Protein AF-A0A346N244-F1 (afdb_monomer_lite)

Structure (mmCIF, N/CA/C/O backbone):
data_AF-A0A346N244-F1
#
_entry.id   AF-A0A346N244-F1
#
loop_
_atom_site.group_PDB
_atom_site.id
_atom_site.type_symbol
_atom_site.label_atom_id
_atom_site.label_alt_id
_atom_site.label_comp_id
_atom_site.label_asym_id
_atom_site.label_entity_id
_atom_site.label_seq_id
_atom_site.pdbx_PDB_ins_code
_atom_site.Cartn_x
_atom_site.Cartn_y
_atom_site.Cartn_z
_atom_site.occupancy
_atom_site.B_iso_or_equiv
_atom_site.auth_seq_id
_atom_site.auth_comp_id
_atom_site.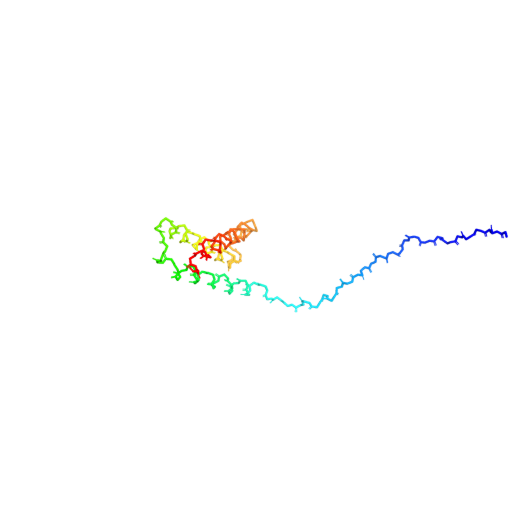auth_asym_id
_atom_site.auth_atom_id
_atom_site.pdbx_PDB_model_num
ATOM 1 N N . MET A 1 1 ? -14.982 -63.794 -37.076 1.00 40.94 1 MET A N 1
ATOM 2 C CA . MET A 1 1 ? -13.530 -63.938 -36.831 1.00 40.94 1 MET A CA 1
ATOM 3 C C . MET A 1 1 ? -12.862 -62.628 -37.201 1.00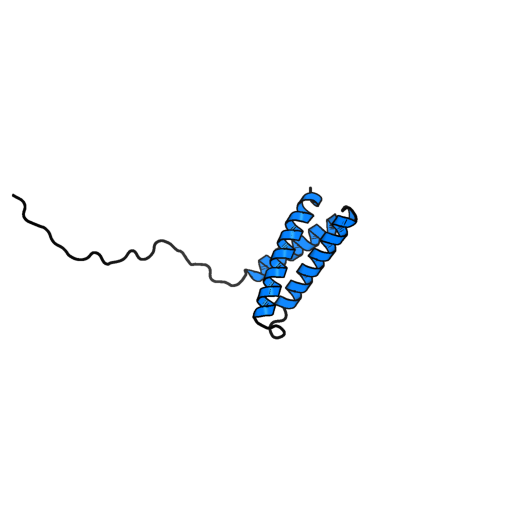 40.94 1 MET A C 1
ATOM 5 O O . MET A 1 1 ? -13.044 -62.150 -38.310 1.00 40.94 1 MET A O 1
ATOM 9 N N . ILE A 1 2 ? -12.233 -62.000 -36.211 1.00 44.34 2 ILE A N 1
ATOM 10 C CA . ILE A 1 2 ? -11.812 -60.595 -36.178 1.00 44.34 2 ILE A CA 1
ATOM 11 C C . ILE A 1 2 ? -10.294 -60.561 -36.370 1.00 44.34 2 ILE A C 1
ATOM 13 O O . ILE A 1 2 ? -9.584 -61.162 -35.568 1.00 44.34 2 ILE A O 1
ATOM 17 N N . HIS A 1 3 ? -9.788 -59.845 -37.378 1.00 39.44 3 HIS A N 1
ATOM 18 C CA . HIS A 1 3 ? -8.359 -59.543 -37.492 1.00 39.44 3 HIS A CA 1
ATOM 19 C C . HIS A 1 3 ? -8.102 -58.048 -37.734 1.00 39.44 3 HIS A C 1
ATOM 21 O O . HIS A 1 3 ? -8.185 -57.540 -38.843 1.00 39.44 3 HIS A O 1
ATOM 27 N N . ARG A 1 4 ? -7.755 -57.401 -36.614 1.00 47.25 4 ARG A N 1
ATOM 28 C CA . ARG A 1 4 ? -6.714 -56.380 -36.396 1.00 47.25 4 ARG A CA 1
ATOM 29 C C . ARG A 1 4 ? -6.719 -55.115 -37.260 1.00 47.25 4 ARG A C 1
ATOM 31 O O . ARG A 1 4 ? -5.980 -54.973 -38.227 1.00 47.25 4 ARG A O 1
ATOM 38 N N . SER A 1 5 ? -7.409 -54.126 -36.709 1.00 46.00 5 SER A N 1
ATOM 39 C CA . SER A 1 5 ? -7.180 -52.696 -36.874 1.00 46.00 5 SER A CA 1
ATOM 40 C C . SER A 1 5 ? -5.767 -52.279 -36.432 1.00 46.00 5 SER A C 1
ATOM 42 O O . SER A 1 5 ? -5.333 -52.578 -35.318 1.00 46.00 5 SER A O 1
ATOM 44 N N . ARG A 1 6 ? -5.086 -51.500 -37.273 1.00 53.16 6 ARG A N 1
ATOM 45 C CA . ARG A 1 6 ? -4.136 -50.454 -36.866 1.00 53.16 6 ARG A CA 1
ATOM 46 C C . ARG A 1 6 ? -4.575 -49.171 -37.565 1.00 53.16 6 ARG A C 1
ATOM 48 O O . ARG A 1 6 ? -4.777 -49.193 -38.775 1.00 53.16 6 ARG A O 1
ATOM 55 N N . PRO A 1 7 ? -4.674 -48.066 -36.824 1.00 53.16 7 PRO A N 1
ATOM 56 C CA . PRO A 1 7 ? -3.888 -46.924 -37.263 1.00 53.16 7 PRO A CA 1
ATOM 57 C C . PRO A 1 7 ? -3.028 -46.353 -36.135 1.00 53.16 7 PRO A C 1
ATOM 59 O O . PRO A 1 7 ? -3.482 -46.087 -35.024 1.00 53.16 7 PRO A O 1
ATOM 62 N N . LEU A 1 8 ? -1.754 -46.164 -36.482 1.00 55.91 8 LEU A N 1
ATOM 63 C CA . LEU A 1 8 ? -0.890 -45.151 -35.899 1.00 55.91 8 LEU A CA 1
ATOM 64 C C . LEU A 1 8 ? -1.573 -43.787 -36.024 1.00 55.91 8 LEU A C 1
ATOM 66 O O . LEU A 1 8 ? -1.976 -43.427 -37.124 1.00 55.91 8 LEU A O 1
ATOM 70 N N . SER A 1 9 ? -1.643 -43.035 -34.929 1.00 48.31 9 SER A N 1
ATOM 71 C CA . SER A 1 9 ? -1.319 -41.600 -34.861 1.00 48.31 9 SER A CA 1
ATOM 72 C C . SER A 1 9 ? -1.859 -41.062 -33.534 1.00 48.31 9 SER A C 1
ATOM 74 O O . SER A 1 9 ? -2.992 -40.607 -33.435 1.00 48.31 9 SER A O 1
ATOM 76 N N . CYS A 1 10 ? -1.058 -41.185 -32.475 1.00 48.69 10 CYS A N 1
ATOM 77 C CA . CYS A 1 10 ? -1.419 -40.770 -31.118 1.00 48.69 10 CYS A CA 1
ATOM 78 C C . CYS A 1 10 ? -0.889 -39.360 -30.771 1.00 48.69 10 CYS A C 1
ATOM 80 O O . CYS A 1 10 ? -0.747 -39.041 -29.596 1.00 48.69 10 CYS A O 1
ATOM 82 N N . CYS A 1 11 ? -0.559 -38.523 -31.767 1.00 51.06 11 CYS A N 1
ATOM 83 C CA . CYS A 1 11 ? 0.251 -37.310 -31.549 1.00 51.06 11 CYS A CA 1
ATOM 84 C C . CYS A 1 11 ? -0.269 -36.005 -32.196 1.00 51.06 11 CYS A C 1
ATOM 86 O O . CYS A 1 11 ? 0.525 -35.107 -32.451 1.00 51.06 11 CYS A O 1
ATOM 88 N N . LEU A 1 12 ? -1.573 -35.837 -32.421 1.00 56.56 12 LEU A N 1
ATOM 89 C CA . LEU A 1 12 ? -2.169 -34.499 -32.600 1.00 56.56 12 LEU A CA 1
ATOM 90 C C . LEU A 1 12 ? -3.269 -34.349 -31.540 1.00 56.56 12 LEU A C 1
ATOM 92 O O . LEU A 1 12 ? -4.365 -34.864 -31.707 1.00 56.56 12 LEU A O 1
ATOM 96 N N . GLY A 1 13 ? -2.968 -33.851 -30.338 1.00 50.56 13 GLY A N 1
ATOM 97 C CA . GLY A 1 13 ? -2.731 -32.424 -30.098 1.00 50.56 13 GLY A CA 1
ATOM 98 C C . GLY A 1 13 ? -4.097 -31.734 -30.060 1.00 50.56 13 GLY A C 1
ATOM 99 O O . GLY A 1 13 ? -4.540 -31.188 -31.056 1.00 50.56 13 GLY A O 1
ATOM 100 N N . LEU A 1 14 ? -4.913 -31.876 -29.013 1.00 55.44 14 LEU A N 1
ATOM 101 C CA . LEU A 1 14 ? -4.729 -31.259 -27.693 1.00 55.44 14 LEU A CA 1
ATOM 102 C C . LEU A 1 14 ? -4.059 -29.874 -27.753 1.00 55.44 14 LEU A C 1
ATOM 104 O O . LEU A 1 14 ? -3.091 -29.607 -27.051 1.00 55.44 14 LEU A O 1
ATOM 108 N N . LEU A 1 15 ? -4.566 -28.991 -28.615 1.00 54.19 15 LEU A N 1
ATOM 109 C CA . LEU A 1 15 ? -4.228 -27.571 -28.599 1.00 54.19 15 LEU A CA 1
ATOM 110 C C . LEU A 1 15 ? -5.514 -26.736 -28.508 1.00 54.19 15 LEU A C 1
ATOM 112 O O . LEU A 1 15 ? -6.242 -26.592 -29.482 1.00 54.19 15 LEU A O 1
ATOM 116 N N . LEU A 1 16 ? -5.732 -26.204 -27.298 1.00 53.78 16 LEU A N 1
ATOM 117 C CA . LEU A 1 16 ? -6.476 -24.980 -26.966 1.00 53.78 16 LEU A CA 1
ATOM 118 C C . LEU A 1 16 ? -7.949 -24.949 -27.418 1.00 53.78 16 LEU A C 1
ATOM 120 O O . LEU A 1 16 ? -8.277 -24.500 -28.506 1.00 53.78 16 LEU A O 1
ATOM 124 N N . ALA A 1 17 ? -8.927 -25.410 -26.639 1.00 47.28 17 ALA A N 1
ATOM 125 C CA . ALA A 1 17 ? -9.327 -24.859 -25.340 1.00 47.28 17 ALA A CA 1
ATOM 126 C C . ALA A 1 17 ? -9.209 -23.321 -25.258 1.00 47.28 17 ALA A C 1
ATOM 128 O O . ALA A 1 17 ? -8.153 -22.782 -24.953 1.00 47.28 17 ALA A O 1
ATOM 129 N N . LEU A 1 18 ? -10.348 -22.662 -25.498 1.00 50.91 18 LEU A N 1
ATOM 130 C CA . LEU A 1 18 ? -10.850 -21.507 -24.745 1.00 50.91 18 LEU A CA 1
ATOM 131 C C . LEU A 1 18 ? -9.862 -20.364 -24.475 1.00 50.91 18 LEU A C 1
ATOM 133 O O . LEU A 1 18 ? -9.230 -20.326 -23.425 1.00 50.91 18 LEU A O 1
ATOM 137 N N . ALA A 1 19 ? -9.895 -19.335 -25.319 1.00 45.16 19 ALA A N 1
ATOM 138 C CA . ALA A 1 19 ? -9.845 -17.967 -24.813 1.00 45.16 19 ALA A CA 1
ATOM 139 C C . ALA A 1 19 ? -10.340 -16.971 -25.872 1.00 45.16 19 ALA A C 1
ATOM 141 O O . ALA A 1 19 ? -9.679 -16.802 -26.898 1.00 45.16 19 ALA A O 1
ATOM 142 N N . PRO A 1 20 ? -11.424 -16.216 -25.626 1.00 45.41 20 PRO A N 1
ATOM 143 C CA . PRO A 1 20 ? -11.522 -14.893 -26.208 1.00 45.41 20 PRO A CA 1
ATOM 144 C C . PRO A 1 20 ? -10.501 -14.011 -25.471 1.00 45.41 20 PRO A C 1
ATOM 146 O O . PRO A 1 20 ? -10.829 -13.319 -24.511 1.00 45.41 20 PRO A O 1
ATOM 149 N N . TYR A 1 21 ? -9.234 -14.050 -25.896 1.00 47.19 21 TYR A N 1
ATOM 150 C CA . TYR A 1 21 ? -8.251 -13.016 -25.552 1.00 47.19 21 TYR A CA 1
ATOM 151 C C . TYR A 1 21 ? -8.582 -11.755 -26.365 1.00 47.19 21 TYR A C 1
ATOM 153 O O . TYR A 1 21 ? -7.903 -11.386 -27.316 1.00 47.19 21 TYR A O 1
ATOM 161 N N . GLY A 1 22 ? -9.686 -11.110 -25.994 1.00 42.69 22 GLY A N 1
ATOM 162 C CA . GLY A 1 22 ? -10.090 -9.782 -26.444 1.00 42.69 22 GLY A CA 1
ATOM 163 C C . GLY A 1 22 ? -9.938 -8.795 -25.293 1.00 42.69 22 GLY A C 1
ATOM 164 O O . GLY A 1 22 ? -10.923 -8.297 -24.768 1.00 42.69 22 GLY A O 1
ATOM 165 N N . GLY A 1 23 ? -8.700 -8.576 -24.853 1.00 40.69 23 GLY A N 1
ATOM 166 C CA . GLY A 1 23 ? -8.352 -7.685 -23.743 1.00 40.69 23 GLY A CA 1
ATOM 167 C C . GLY A 1 23 ? -7.189 -6.768 -24.103 1.00 40.69 23 GLY A C 1
ATOM 168 O O . GLY A 1 23 ? -6.253 -6.607 -23.327 1.00 40.69 23 GLY A O 1
ATOM 169 N N . GLY A 1 24 ? -7.206 -6.216 -25.315 1.00 40.81 24 GLY A N 1
ATOM 170 C CA . GLY A 1 24 ? -6.325 -5.115 -25.671 1.00 40.81 24 GLY A CA 1
ATOM 171 C C . GLY A 1 24 ? -6.846 -3.820 -25.058 1.00 40.81 24 GLY A C 1
ATOM 172 O O . GLY A 1 24 ? -7.830 -3.283 -25.556 1.00 40.81 24 GLY A O 1
ATOM 173 N N . GLN A 1 25 ? -6.193 -3.333 -24.000 1.00 42.69 25 GLN A N 1
ATOM 174 C CA . GLN A 1 25 ? -5.780 -1.930 -23.826 1.00 42.69 25 GLN A CA 1
ATOM 175 C C . GLN A 1 25 ? -5.215 -1.710 -22.418 1.00 42.69 25 GLN A C 1
ATOM 177 O O . GLN A 1 25 ? -5.784 -2.122 -21.410 1.00 42.69 25 GLN A O 1
ATOM 182 N N . ALA A 1 26 ? -4.062 -1.056 -22.348 1.00 49.53 26 ALA A N 1
ATOM 183 C CA . ALA A 1 26 ? -3.446 -0.634 -21.106 1.00 49.53 26 ALA A CA 1
ATOM 184 C C . ALA A 1 26 ? -4.363 0.348 -20.347 1.00 49.53 26 ALA A C 1
ATOM 186 O O . ALA A 1 26 ? -4.405 1.525 -20.674 1.00 49.53 26 ALA A O 1
ATOM 187 N N . ALA A 1 27 ? -5.057 -0.129 -19.311 1.00 47.62 27 ALA A N 1
ATOM 188 C CA . ALA A 1 27 ? -5.535 0.696 -18.194 1.00 47.62 27 ALA A CA 1
ATOM 189 C C . ALA A 1 27 ? -5.508 0.011 -16.792 1.00 47.62 27 ALA A C 1
ATOM 191 O O . ALA A 1 27 ? -6.353 0.329 -15.956 1.00 47.62 27 ALA A O 1
ATOM 192 N N . PRO A 1 28 ? -4.567 -0.902 -16.444 1.00 59.62 28 PRO A N 1
ATOM 193 C CA . PRO A 1 28 ? -4.523 -1.492 -15.097 1.00 59.62 28 PRO A CA 1
ATOM 194 C C . PRO A 1 28 ? -3.919 -0.555 -14.032 1.00 59.62 28 PRO A C 1
ATOM 196 O O . PRO A 1 28 ? -4.307 -0.606 -12.867 1.00 59.62 28 PRO A O 1
ATOM 199 N N . ALA A 1 29 ? -2.979 0.321 -14.407 1.00 62.06 29 ALA A N 1
ATOM 200 C CA . ALA A 1 29 ? -2.247 1.158 -13.450 1.00 62.06 29 ALA A CA 1
ATOM 201 C C . ALA A 1 29 ? -3.055 2.369 -12.953 1.00 62.06 29 ALA A C 1
ATOM 203 O O . ALA A 1 29 ? -2.906 2.783 -11.803 1.00 62.06 29 ALA A O 1
ATOM 204 N N . GLU A 1 30 ? -3.908 2.933 -13.807 1.00 63.06 30 GLU A N 1
ATOM 205 C CA . GLU A 1 30 ? -4.707 4.119 -13.487 1.00 63.06 30 GLU A CA 1
ATOM 206 C C . GLU A 1 30 ? -5.883 3.776 -12.565 1.00 63.06 30 GLU A C 1
ATOM 208 O O . GLU A 1 30 ? -6.101 4.449 -11.557 1.00 63.06 30 GLU A O 1
ATOM 213 N N . VAL A 1 31 ? -6.562 2.654 -12.828 1.00 64.94 31 VAL A N 1
ATOM 214 C CA . VAL A 1 31 ? -7.606 2.115 -11.943 1.00 64.94 31 VAL A CA 1
ATOM 215 C C . VAL A 1 31 ? -7.024 1.755 -10.573 1.00 64.94 31 VAL A C 1
ATOM 217 O O . VAL A 1 31 ? -7.589 2.133 -9.545 1.00 64.94 31 VAL A O 1
ATOM 220 N N . ALA A 1 32 ? -5.863 1.092 -10.541 1.00 77.00 32 ALA A N 1
ATOM 221 C CA . ALA A 1 32 ? -5.169 0.788 -9.290 1.00 77.00 32 ALA A CA 1
ATOM 222 C C . ALA A 1 32 ? -4.792 2.067 -8.522 1.00 77.00 32 ALA A C 1
ATOM 224 O O . ALA A 1 32 ? -4.960 2.138 -7.307 1.00 77.00 32 ALA A O 1
ATOM 225 N N . LEU A 1 33 ? -4.345 3.113 -9.222 1.00 81.31 33 LEU A N 1
ATOM 226 C CA . LEU A 1 33 ? -4.026 4.395 -8.602 1.00 81.31 33 LEU A CA 1
ATOM 227 C C . LEU A 1 33 ? -5.257 5.069 -7.974 1.00 81.31 33 LEU A C 1
ATOM 229 O O . LEU A 1 33 ? -5.180 5.554 -6.842 1.00 81.31 33 LEU A O 1
ATOM 233 N N . ALA A 1 34 ? -6.383 5.098 -8.686 1.00 82.94 34 ALA A N 1
ATOM 234 C CA . ALA A 1 34 ? -7.622 5.673 -8.172 1.00 82.94 34 ALA A CA 1
ATOM 235 C C . ALA A 1 34 ? -8.086 4.958 -6.889 1.00 82.94 34 ALA A C 1
ATOM 237 O O . ALA A 1 34 ? -8.419 5.616 -5.901 1.00 82.94 34 ALA A O 1
ATOM 238 N N . GLN A 1 35 ? -8.019 3.623 -6.864 1.00 85.38 35 GLN A N 1
ATOM 239 C CA . GLN A 1 35 ? -8.352 2.817 -5.683 1.00 85.38 35 GLN A CA 1
ATOM 240 C C . GLN A 1 35 ? -7.415 3.098 -4.501 1.00 85.38 35 GLN A C 1
ATOM 242 O O . GLN A 1 35 ? -7.874 3.262 -3.369 1.00 85.38 35 GLN A O 1
ATOM 247 N N . THR A 1 36 ? -6.109 3.202 -4.752 1.00 87.94 36 THR A N 1
ATOM 248 C CA . THR A 1 36 ? -5.113 3.529 -3.722 1.00 87.94 36 THR A CA 1
ATOM 249 C C . THR A 1 36 ? -5.347 4.915 -3.120 1.00 87.94 36 THR A C 1
ATOM 251 O O . THR A 1 36 ? -5.311 5.075 -1.898 1.00 87.94 36 THR A O 1
ATOM 254 N N . ASN A 1 37 ? -5.662 5.913 -3.949 1.00 90.19 37 ASN A N 1
ATOM 255 C CA . ASN A 1 37 ? -5.995 7.258 -3.475 1.00 90.19 37 ASN A CA 1
ATOM 256 C C . ASN A 1 37 ? -7.298 7.279 -2.660 1.00 90.19 37 ASN A C 1
ATOM 258 O O . ASN A 1 37 ? -7.361 7.954 -1.631 1.00 90.19 37 ASN A O 1
ATOM 262 N N . ALA A 1 38 ? -8.317 6.523 -3.081 1.00 91.00 38 ALA A N 1
ATOM 263 C CA . ALA A 1 38 ? -9.569 6.397 -2.339 1.00 91.00 38 ALA A CA 1
ATOM 264 C C . ALA A 1 38 ? -9.348 5.767 -0.953 1.00 91.00 38 ALA A C 1
ATOM 266 O O . ALA A 1 38 ? -9.845 6.294 0.044 1.00 91.00 38 ALA A O 1
ATOM 267 N N . LEU A 1 39 ? -8.540 4.704 -0.867 1.00 89.81 39 LEU A N 1
ATOM 268 C CA . LEU A 1 39 ? -8.169 4.084 0.408 1.00 89.81 39 LEU A CA 1
ATOM 269 C C . LEU A 1 39 ? -7.428 5.071 1.323 1.00 89.81 39 LEU A C 1
ATOM 271 O O . LEU A 1 39 ? -7.768 5.192 2.499 1.00 89.81 39 LEU A O 1
ATOM 275 N N . LEU A 1 40 ? -6.454 5.820 0.792 1.00 92.19 40 LEU A N 1
ATOM 276 C CA . LEU A 1 40 ? -5.740 6.854 1.550 1.00 92.19 40 LEU A CA 1
ATOM 277 C C . LEU A 1 40 ? -6.694 7.921 2.106 1.00 92.19 40 LEU A C 1
ATOM 279 O O . LEU A 1 40 ? -6.548 8.324 3.261 1.00 92.19 40 LEU A O 1
ATOM 283 N N . ALA A 1 41 ? -7.668 8.367 1.309 1.00 91.81 41 ALA A N 1
ATOM 284 C CA . ALA A 1 41 ? -8.661 9.347 1.740 1.00 91.81 41 ALA A CA 1
ATOM 285 C C . ALA A 1 41 ? -9.556 8.802 2.865 1.00 91.81 41 ALA A C 1
ATOM 287 O O . ALA A 1 41 ? -9.737 9.477 3.878 1.00 91.81 41 ALA A O 1
ATOM 288 N N . GLN A 1 42 ? -10.043 7.565 2.729 1.00 90.12 42 GLN A N 1
ATOM 289 C CA . GLN A 1 42 ? -10.843 6.887 3.756 1.00 90.12 42 GLN A CA 1
ATOM 290 C C . GLN A 1 42 ? -10.058 6.725 5.064 1.00 90.12 42 GLN A C 1
ATOM 292 O O . GLN A 1 42 ? -10.522 7.142 6.123 1.00 90.12 42 GLN A O 1
ATOM 297 N N . CYS A 1 43 ? -8.827 6.211 4.987 1.00 90.44 43 CYS A N 1
ATOM 298 C CA . CYS A 1 43 ? -7.931 6.079 6.135 1.00 90.44 43 CYS A CA 1
ATOM 299 C C . CYS A 1 43 ? -7.642 7.424 6.818 1.00 90.44 43 CYS A C 1
ATOM 301 O O . CYS A 1 43 ? -7.582 7.498 8.045 1.00 90.44 43 CYS A O 1
ATOM 303 N N . LYS A 1 44 ? -7.480 8.501 6.039 1.00 92.81 44 LYS A N 1
ATOM 304 C CA . LYS A 1 44 ? -7.259 9.851 6.570 1.00 92.81 44 LYS A CA 1
ATOM 305 C C . LYS A 1 44 ? -8.492 10.392 7.297 1.00 92.81 44 LYS A C 1
ATOM 307 O O . LYS A 1 44 ? -8.330 11.046 8.323 1.00 92.81 44 LYS A O 1
ATOM 312 N N . ALA A 1 45 ? -9.690 10.126 6.778 1.00 91.75 45 ALA A N 1
ATOM 313 C CA . ALA A 1 45 ? -10.947 10.608 7.350 1.00 91.75 45 ALA A CA 1
ATOM 314 C C . ALA A 1 45 ? -11.232 10.009 8.737 1.00 91.75 45 ALA A C 1
ATOM 316 O O . ALA A 1 45 ? -11.720 10.709 9.620 1.00 91.75 45 ALA A O 1
ATOM 317 N N . VAL A 1 46 ? -10.873 8.741 8.946 1.00 89.12 46 VAL A N 1
ATOM 318 C CA . VAL A 1 46 ? -11.089 8.032 10.221 1.00 89.12 46 VAL A CA 1
ATOM 319 C C . VAL A 1 46 ? -9.934 8.188 11.212 1.00 89.12 46 VAL A C 1
ATOM 321 O O . VAL A 1 46 ? -10.076 7.887 12.394 1.00 89.12 46 VAL A O 1
ATOM 324 N N . LEU A 1 47 ? -8.785 8.692 10.756 1.00 89.94 47 LEU A N 1
ATOM 325 C CA . LEU A 1 47 ? -7.584 8.872 11.569 1.00 89.94 47 LEU A CA 1
ATOM 326 C C . LEU A 1 47 ? -7.805 9.661 12.879 1.00 89.94 47 LEU A C 1
ATOM 328 O O . LEU A 1 47 ? -7.205 9.274 13.881 1.00 89.94 47 LEU A O 1
ATOM 332 N N . PRO A 1 48 ? -8.626 10.736 12.924 1.00 90.00 48 PRO A N 1
ATOM 333 C CA . PRO A 1 48 ? -8.881 11.481 14.161 1.00 90.00 48 PRO A CA 1
ATOM 334 C C . PRO A 1 48 ? -9.626 10.674 15.231 1.00 90.00 48 PRO A C 1
ATOM 336 O O . PRO A 1 48 ? -9.555 11.022 16.403 1.00 90.00 48 PRO A O 1
ATOM 339 N N . GLN A 1 49 ? -10.332 9.615 14.828 1.00 88.62 49 GLN A N 1
ATOM 340 C CA . GLN A 1 49 ? -11.119 8.747 15.708 1.00 88.62 49 GLN A CA 1
ATOM 341 C C . GLN A 1 49 ? -10.304 7.538 16.200 1.00 88.62 49 GLN A C 1
ATOM 343 O O . GLN A 1 49 ? -10.778 6.752 17.014 1.00 88.62 49 GLN A O 1
ATOM 348 N N . ALA A 1 50 ? -9.081 7.354 15.690 1.00 88.00 50 ALA A N 1
ATOM 349 C CA . ALA A 1 50 ? -8.231 6.228 16.041 1.00 88.00 50 ALA A CA 1
ATOM 350 C C . ALA A 1 50 ? -7.431 6.494 17.325 1.00 88.00 50 ALA A C 1
ATOM 352 O O . ALA A 1 50 ? -6.845 7.562 17.499 1.00 88.00 50 ALA A O 1
ATOM 353 N N . GLU A 1 51 ? -7.299 5.461 18.159 1.00 91.19 51 GLU A N 1
ATOM 354 C CA . GLU A 1 51 ? -6.387 5.450 19.308 1.00 91.19 51 GLU A CA 1
ATOM 355 C C . GLU A 1 51 ? -4.966 5.917 18.923 1.00 91.19 51 GLU A C 1
ATOM 357 O O . GLU A 1 51 ? -4.471 5.530 17.854 1.00 91.19 51 GLU A O 1
ATOM 362 N N . PRO A 1 52 ? -4.244 6.673 19.778 1.00 91.62 52 PRO A N 1
ATOM 363 C CA . PRO A 1 52 ? -2.977 7.321 19.413 1.00 91.62 52 PRO A CA 1
ATOM 364 C C . PRO A 1 52 ? -1.929 6.384 18.798 1.00 91.62 52 PRO A C 1
ATOM 366 O O . PRO A 1 52 ? -1.270 6.730 17.810 1.00 91.62 52 PRO A O 1
ATOM 369 N N . ARG A 1 53 ? -1.799 5.166 19.341 1.00 90.25 53 ARG A N 1
ATOM 370 C CA . ARG A 1 53 ? -0.892 4.138 18.807 1.00 90.25 53 ARG A CA 1
ATOM 371 C C . ARG A 1 53 ? -1.283 3.728 17.385 1.00 90.25 53 ARG A C 1
ATOM 373 O O . ARG A 1 53 ? -0.430 3.683 16.501 1.00 90.25 53 ARG A O 1
ATOM 380 N N . ARG A 1 54 ? -2.572 3.486 17.152 1.00 88.50 54 ARG A N 1
ATOM 381 C CA . ARG A 1 54 ? -3.106 3.060 15.855 1.00 88.50 54 ARG A CA 1
ATOM 382 C C . ARG A 1 54 ? -3.048 4.188 14.827 1.00 88.50 54 ARG A C 1
ATOM 384 O O . ARG A 1 54 ? -2.687 3.947 13.679 1.00 88.50 54 ARG A O 1
ATOM 391 N N . ALA A 1 55 ? -3.296 5.428 15.245 1.00 91.19 55 ALA A N 1
ATOM 392 C CA . ALA A 1 55 ? -3.118 6.606 14.401 1.00 91.19 55 ALA A CA 1
ATOM 393 C C . ALA A 1 55 ? -1.659 6.759 13.932 1.00 91.19 55 ALA A C 1
ATOM 395 O O . ALA A 1 55 ? -1.415 7.101 12.774 1.00 91.19 55 ALA A O 1
ATOM 396 N N . ARG A 1 56 ? -0.671 6.478 14.797 1.00 92.31 56 ARG A N 1
ATOM 397 C CA . ARG A 1 56 ? 0.752 6.476 14.412 1.00 92.31 56 ARG A CA 1
ATOM 398 C C . ARG A 1 56 ? 1.062 5.394 13.377 1.00 92.31 56 ARG A C 1
ATOM 400 O O . ARG A 1 56 ? 1.714 5.696 12.380 1.00 92.31 56 ARG A O 1
ATOM 407 N N . GLU A 1 57 ? 0.590 4.169 13.597 1.00 90.19 57 GLU A N 1
ATOM 408 C CA . GLU A 1 57 ? 0.775 3.048 12.662 1.00 90.19 57 GLU A CA 1
ATOM 409 C C . GLU A 1 57 ?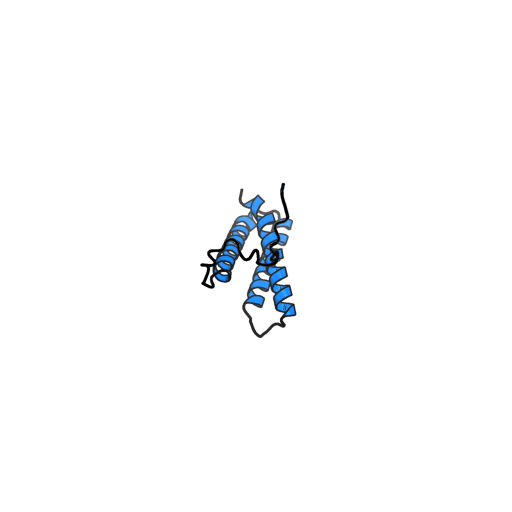 0.168 3.360 11.284 1.00 90.19 57 GLU A C 1
ATOM 411 O O . GLU A 1 57 ? 0.838 3.200 10.263 1.00 90.19 57 GLU A O 1
ATOM 416 N N . LEU A 1 58 ? -1.053 3.903 11.251 1.00 90.81 58 LEU A N 1
ATOM 417 C CA . LEU A 1 58 ? -1.716 4.316 10.013 1.00 90.81 58 LEU A CA 1
ATOM 418 C C . LEU A 1 58 ? -0.951 5.426 9.285 1.00 90.81 58 LEU A C 1
ATOM 420 O O . LEU A 1 58 ? -0.727 5.314 8.083 1.00 90.81 58 LEU A O 1
ATOM 424 N N . ARG A 1 59 ? -0.482 6.465 9.991 1.00 93.56 59 ARG A N 1
ATOM 425 C CA . ARG A 1 59 ? 0.323 7.542 9.380 1.00 93.56 59 ARG A CA 1
ATOM 426 C C . ARG A 1 59 ? 1.604 7.011 8.735 1.00 93.56 59 ARG A C 1
ATOM 428 O O . ARG A 1 59 ? 1.938 7.429 7.629 1.00 93.56 59 ARG A O 1
ATOM 435 N N . LEU A 1 60 ? 2.306 6.092 9.402 1.00 92.88 60 LEU A N 1
ATOM 436 C CA . LEU A 1 60 ? 3.524 5.477 8.864 1.00 92.88 60 LEU A CA 1
ATOM 437 C C . LEU A 1 60 ? 3.232 4.655 7.606 1.00 92.88 60 LEU A C 1
ATOM 439 O O . LEU A 1 60 ? 3.942 4.787 6.612 1.00 92.88 60 LEU A O 1
ATOM 443 N N . ALA A 1 61 ? 2.166 3.857 7.625 1.00 91.56 61 ALA A N 1
ATOM 444 C CA . ALA A 1 61 ? 1.763 3.053 6.478 1.00 91.56 61 ALA A CA 1
ATOM 445 C C . ALA A 1 61 ? 1.323 3.918 5.283 1.00 91.56 61 ALA A C 1
ATOM 447 O O . ALA A 1 61 ? 1.733 3.666 4.151 1.00 91.56 61 ALA A O 1
ATOM 448 N N . MET A 1 62 ? 0.560 4.990 5.535 1.00 93.56 62 MET A N 1
ATOM 449 C CA . MET A 1 62 ? 0.190 5.979 4.515 1.00 93.56 62 MET A CA 1
ATOM 450 C C . MET A 1 62 ? 1.429 6.628 3.892 1.00 93.56 62 MET A C 1
ATOM 452 O O . MET A 1 62 ? 1.514 6.736 2.670 1.00 93.56 62 MET A O 1
ATOM 456 N N . PHE A 1 63 ? 2.403 7.018 4.718 1.00 94.25 63 PHE A N 1
ATOM 457 C CA . PHE A 1 63 ? 3.655 7.602 4.246 1.00 94.25 63 PHE A CA 1
ATOM 458 C C . PHE A 1 63 ? 4.457 6.624 3.373 1.00 94.25 63 PHE A C 1
ATOM 460 O O . PHE A 1 63 ? 4.892 6.990 2.283 1.00 94.25 63 PHE A O 1
ATOM 467 N N . GLN A 1 64 ? 4.612 5.368 3.805 1.00 92.62 64 GLN A N 1
ATOM 468 C CA . GLN A 1 64 ? 5.321 4.337 3.035 1.00 92.62 64 GLN A CA 1
ATOM 469 C C . GLN A 1 64 ? 4.654 4.053 1.683 1.00 92.62 64 GLN A C 1
ATOM 471 O O . GLN A 1 64 ? 5.340 3.923 0.664 1.00 92.62 64 GLN A O 1
ATOM 476 N N . LEU A 1 65 ? 3.321 4.004 1.653 1.00 91.81 65 LEU A N 1
ATOM 477 C CA . LEU A 1 65 ? 2.556 3.844 0.420 1.00 91.81 65 LEU A CA 1
ATOM 478 C C . LEU A 1 65 ? 2.788 5.026 -0.536 1.00 91.81 65 LEU A C 1
ATOM 480 O O . LEU A 1 65 ? 3.130 4.833 -1.698 1.00 91.81 65 LEU A O 1
ATOM 484 N N . GLN A 1 66 ? 2.678 6.261 -0.045 1.00 92.50 66 GLN A N 1
ATOM 485 C CA . GLN A 1 66 ? 2.908 7.454 -0.868 1.00 92.50 66 GLN A CA 1
ATOM 486 C C . GLN A 1 66 ? 4.343 7.524 -1.405 1.00 92.50 66 GLN A C 1
ATOM 488 O O . GLN A 1 66 ? 4.552 7.868 -2.571 1.00 92.50 66 GLN A O 1
ATOM 493 N N . LEU A 1 67 ? 5.325 7.164 -0.576 1.00 91.25 67 LEU A N 1
ATOM 494 C CA . LEU A 1 67 ? 6.733 7.142 -0.958 1.00 91.25 67 LEU A CA 1
ATOM 495 C C . LEU A 1 67 ? 7.003 6.098 -2.050 1.00 91.25 67 LEU A C 1
ATOM 497 O O . LEU A 1 67 ? 7.605 6.422 -3.071 1.00 91.25 67 LEU A O 1
ATOM 501 N N . SER A 1 68 ? 6.534 4.862 -1.870 1.00 88.31 68 SER A N 1
ATOM 502 C CA . SER A 1 68 ? 6.701 3.789 -2.864 1.00 88.31 68 SER A CA 1
ATOM 503 C C . SER A 1 68 ? 6.039 4.123 -4.206 1.00 88.31 68 SER A C 1
ATOM 505 O O . SER A 1 68 ? 6.652 3.935 -5.260 1.00 88.31 68 SER A O 1
ATOM 507 N N . MET A 1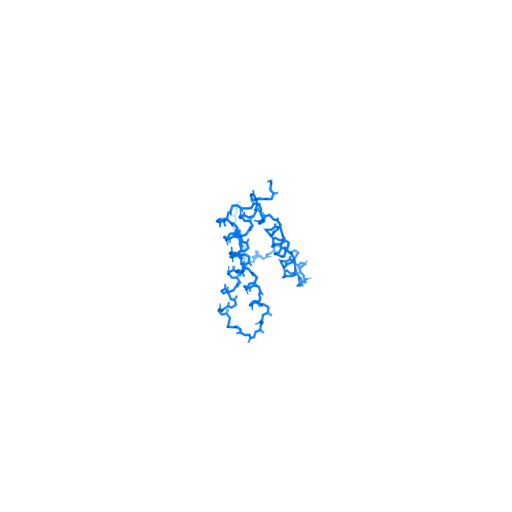 69 ? 4.855 4.743 -4.183 1.00 87.94 69 MET A N 1
ATOM 508 C CA . MET A 1 69 ? 4.202 5.254 -5.391 1.00 87.94 69 MET A CA 1
ATOM 509 C C . MET A 1 69 ? 5.014 6.356 -6.086 1.00 87.94 69 MET A C 1
ATOM 511 O O . MET A 1 69 ? 5.067 6.396 -7.317 1.00 87.94 69 MET A O 1
ATOM 515 N N . ALA A 1 70 ? 5.625 7.272 -5.326 1.00 87.06 70 ALA A N 1
ATOM 516 C CA . ALA A 1 70 ? 6.466 8.332 -5.884 1.00 87.06 70 ALA A CA 1
ATOM 517 C C . ALA A 1 70 ? 7.706 7.752 -6.580 1.00 87.06 70 ALA A C 1
ATOM 519 O O . ALA A 1 70 ? 8.015 8.139 -7.707 1.00 87.06 70 ALA A O 1
ATOM 520 N N . TRP A 1 71 ? 8.350 6.763 -5.957 1.00 84.31 71 TRP A N 1
ATOM 521 C CA . TRP A 1 71 ? 9.481 6.037 -6.534 1.00 84.31 71 TRP A CA 1
ATOM 522 C C . TRP A 1 71 ? 9.120 5.312 -7.831 1.00 84.31 71 TRP A C 1
ATOM 524 O O . TRP A 1 71 ? 9.841 5.432 -8.822 1.00 84.31 71 TRP A O 1
ATOM 534 N N . ARG A 1 72 ? 7.967 4.633 -7.876 1.00 81.62 72 ARG A N 1
ATOM 535 C CA . ARG A 1 72 ? 7.483 3.969 -9.098 1.00 81.62 72 ARG A CA 1
ATOM 536 C C . ARG A 1 72 ? 7.253 4.951 -10.253 1.00 81.62 72 ARG A C 1
ATOM 538 O O . ARG A 1 72 ? 7.445 4.592 -11.411 1.00 81.62 72 ARG A O 1
ATOM 545 N N . ARG A 1 73 ? 6.842 6.187 -9.951 1.00 82.50 73 ARG A N 1
ATOM 546 C CA . ARG A 1 73 ? 6.600 7.250 -10.943 1.00 82.50 73 ARG A CA 1
ATOM 547 C C . ARG A 1 73 ? 7.857 7.993 -11.397 1.00 82.50 73 ARG A C 1
ATOM 549 O O . ARG A 1 73 ? 7.733 8.882 -12.233 1.00 82.50 73 ARG A O 1
ATOM 556 N N . ALA A 1 74 ? 9.041 7.640 -10.897 1.00 80.69 74 ALA A N 1
ATOM 557 C CA . ALA A 1 74 ? 10.316 8.202 -11.340 1.00 80.69 74 ALA A CA 1
ATOM 558 C C . ALA A 1 74 ? 11.110 7.197 -12.207 1.00 80.69 74 ALA A C 1
ATOM 560 O O . ALA A 1 74 ? 12.216 6.795 -11.819 1.00 80.69 74 ALA A O 1
ATOM 561 N N . PRO A 1 75 ? 10.578 6.760 -13.372 1.00 64.38 75 PRO A N 1
ATOM 562 C CA . PRO A 1 75 ? 11.283 5.829 -14.241 1.00 64.38 75 PRO A CA 1
ATOM 563 C C . PRO A 1 75 ? 12.575 6.494 -14.729 1.00 64.38 75 PRO A C 1
ATOM 565 O O . PRO A 1 75 ? 12.552 7.580 -15.300 1.00 64.38 75 PRO A O 1
ATOM 568 N N . GLY A 1 76 ? 13.715 5.868 -14.440 1.00 72.44 76 GLY A N 1
ATOM 569 C CA . GLY A 1 76 ? 15.044 6.370 -14.804 1.00 72.44 76 GLY A CA 1
ATOM 570 C C . GLY A 1 76 ? 15.921 6.823 -13.634 1.00 72.44 76 GLY A C 1
ATOM 571 O O . GLY A 1 76 ? 17.113 7.024 -13.837 1.00 72.44 76 GLY A O 1
ATOM 572 N N . ARG A 1 77 ? 15.386 6.939 -12.409 1.00 78.25 77 ARG A N 1
ATOM 573 C CA . ARG A 1 77 ? 16.202 7.218 -11.202 1.00 78.25 77 ARG A CA 1
ATOM 574 C C . ARG A 1 77 ? 16.526 5.985 -10.364 1.00 78.25 77 ARG A C 1
ATOM 576 O O . ARG A 1 77 ? 17.331 6.074 -9.445 1.00 78.25 77 ARG A O 1
ATOM 583 N N . LEU A 1 78 ? 15.875 4.865 -10.656 1.00 82.88 78 LEU A N 1
ATOM 584 C CA . LEU A 1 78 ? 15.953 3.644 -9.869 1.00 82.88 78 LEU A CA 1
ATOM 585 C C . LEU A 1 78 ? 16.466 2.477 -10.698 1.00 82.88 78 LEU A C 1
ATOM 587 O O . LEU A 1 78 ? 16.114 2.333 -11.871 1.00 82.88 78 LEU A O 1
ATOM 591 N N . SER A 1 79 ? 17.245 1.610 -10.052 1.00 89.44 79 SER A N 1
ATOM 592 C CA . SER A 1 79 ? 17.587 0.316 -10.627 1.00 89.44 79 SER A CA 1
ATOM 593 C C . SER A 1 79 ? 16.334 -0.562 -10.753 1.00 89.44 79 SER A C 1
ATOM 595 O O . SER A 1 79 ? 15.326 -0.370 -10.065 1.00 89.44 79 SER A O 1
ATOM 597 N N . ALA A 1 80 ? 16.401 -1.593 -11.597 1.00 87.75 80 ALA A N 1
ATOM 598 C CA . ALA A 1 80 ? 15.318 -2.571 -11.707 1.00 87.75 80 ALA A CA 1
ATOM 599 C C . ALA A 1 80 ? 15.039 -3.294 -10.373 1.00 87.75 80 ALA A C 1
ATOM 601 O O . ALA A 1 80 ? 13.909 -3.712 -10.123 1.00 87.75 80 ALA A O 1
ATOM 602 N N . GLN A 1 81 ? 16.053 -3.448 -9.515 1.00 89.50 81 GLN A N 1
ATOM 603 C CA . GLN A 1 81 ? 15.889 -4.031 -8.185 1.00 89.50 81 GLN A CA 1
ATOM 604 C C . GLN A 1 81 ? 15.104 -3.099 -7.262 1.00 89.50 81 GLN A C 1
ATOM 606 O O . GLN A 1 81 ? 14.154 -3.550 -6.626 1.00 89.50 81 GLN A O 1
ATOM 611 N N . ASP A 1 82 ? 15.434 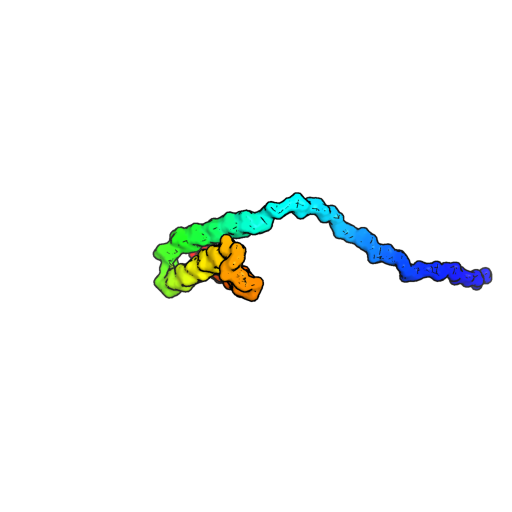-1.810 -7.248 1.00 87.06 82 ASP A N 1
ATOM 612 C CA . ASP A 1 82 ? 14.742 -0.830 -6.406 1.00 87.06 82 ASP A CA 1
ATOM 613 C C . ASP A 1 82 ? 13.284 -0.655 -6.821 1.00 87.06 82 ASP A C 1
ATOM 615 O O . ASP A 1 82 ? 12.409 -0.544 -5.967 1.00 87.06 82 ASP A O 1
ATOM 619 N N . LEU A 1 83 ? 12.991 -0.712 -8.124 1.00 87.12 83 LEU A N 1
ATOM 620 C CA . LEU A 1 83 ? 11.615 -0.690 -8.623 1.00 87.12 83 LEU A CA 1
ATOM 621 C C . LEU A 1 83 ? 10.800 -1.898 -8.141 1.00 87.12 83 LEU A C 1
ATOM 623 O O . LEU A 1 83 ? 9.638 -1.741 -7.754 1.00 87.12 83 LEU A O 1
ATOM 627 N N . ARG A 1 84 ? 11.394 -3.100 -8.121 1.00 88.00 84 ARG A N 1
ATOM 628 C CA . ARG A 1 84 ? 10.732 -4.296 -7.569 1.00 88.00 84 ARG A CA 1
ATOM 629 C C . ARG A 1 84 ? 10.496 -4.155 -6.069 1.00 88.00 84 ARG A C 1
ATOM 631 O O . ARG A 1 84 ? 9.388 -4.431 -5.613 1.00 88.00 84 ARG A O 1
ATOM 638 N N . SER A 1 85 ? 11.495 -3.680 -5.326 1.00 87.56 85 SER A N 1
ATOM 639 C CA . SER A 1 85 ? 11.373 -3.414 -3.889 1.00 87.56 85 SER A CA 1
ATOM 640 C C . SER A 1 85 ? 10.285 -2.378 -3.601 1.00 87.56 85 SER A C 1
ATOM 642 O O . SER A 1 85 ? 9.409 -2.633 -2.781 1.00 87.56 85 SER A O 1
ATOM 644 N N . ALA A 1 86 ? 10.265 -1.261 -4.334 1.00 86.31 86 ALA A N 1
ATOM 645 C CA . ALA A 1 86 ? 9.246 -0.223 -4.205 1.00 86.31 86 ALA A CA 1
ATOM 646 C C . ALA A 1 86 ? 7.841 -0.767 -4.499 1.00 86.31 86 ALA A C 1
ATOM 648 O O . ALA A 1 86 ? 6.914 -0.493 -3.746 1.00 86.31 86 ALA A O 1
ATOM 649 N N . THR A 1 87 ? 7.689 -1.599 -5.532 1.00 87.50 87 THR A N 1
ATOM 650 C CA 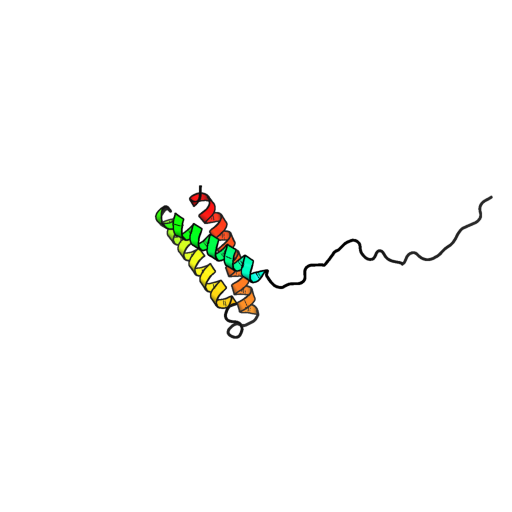. THR A 1 87 ? 6.399 -2.227 -5.869 1.00 87.50 87 THR A CA 1
ATOM 651 C C . THR A 1 87 ? 5.931 -3.198 -4.778 1.00 87.50 87 THR A C 1
ATOM 653 O O . THR A 1 87 ? 4.751 -3.218 -4.426 1.00 87.50 87 THR A O 1
ATOM 656 N N . ALA A 1 88 ? 6.843 -3.987 -4.201 1.00 88.75 88 ALA A N 1
ATOM 657 C CA . ALA A 1 88 ? 6.526 -4.876 -3.084 1.00 88.75 88 ALA A CA 1
ATOM 658 C C . ALA A 1 88 ? 6.132 -4.088 -1.821 1.00 88.75 88 ALA A C 1
ATOM 660 O O . ALA A 1 88 ? 5.163 -4.444 -1.147 1.00 88.75 88 ALA A O 1
ATOM 661 N N . SER A 1 89 ? 6.836 -2.988 -1.529 1.00 87.31 89 SER A N 1
ATOM 662 C CA . SER A 1 89 ? 6.494 -2.077 -0.433 1.00 87.31 89 SER A CA 1
ATOM 663 C C . SER A 1 89 ? 5.146 -1.387 -0.645 1.00 87.31 89 SER A C 1
ATOM 665 O O . SER A 1 89 ? 4.377 -1.292 0.307 1.00 87.31 89 SER A O 1
ATOM 667 N N . GLU A 1 90 ? 4.831 -0.961 -1.873 1.00 89.50 90 GLU A N 1
ATOM 668 C CA . GLU A 1 90 ? 3.531 -0.374 -2.231 1.00 89.50 90 GLU A CA 1
ATOM 669 C C . GLU A 1 90 ? 2.400 -1.352 -1.908 1.00 89.50 90 GLU A C 1
ATOM 671 O O . GLU A 1 90 ? 1.458 -1.009 -1.191 1.00 89.50 90 GLU A O 1
ATOM 676 N N . ARG A 1 91 ? 2.531 -2.603 -2.365 1.00 88.88 91 ARG A N 1
ATOM 677 C CA . ARG A 1 91 ? 1.537 -3.649 -2.113 1.00 88.88 91 ARG A CA 1
ATOM 678 C C . ARG A 1 91 ? 1.368 -3.944 -0.620 1.00 88.88 91 ARG A C 1
ATOM 680 O O . ARG A 1 91 ? 0.239 -3.981 -0.139 1.00 88.88 91 ARG A O 1
ATOM 687 N N . SER A 1 92 ? 2.470 -4.119 0.108 1.00 90.44 92 SER A N 1
ATOM 688 C CA . SER A 1 92 ? 2.442 -4.407 1.549 1.00 90.44 92 SER A CA 1
ATOM 689 C C . SER A 1 92 ? 1.798 -3.269 2.352 1.00 90.44 92 SER A C 1
ATOM 691 O O . SER A 1 92 ? 0.928 -3.504 3.193 1.00 90.44 92 SER A O 1
ATOM 693 N N . ALA A 1 93 ? 2.149 -2.016 2.042 1.00 89.81 93 ALA A N 1
ATOM 694 C CA . ALA A 1 93 ? 1.560 -0.850 2.694 1.00 89.81 93 ALA A CA 1
ATOM 695 C C . ALA A 1 93 ? 0.062 -0.706 2.374 1.00 89.81 93 ALA A C 1
ATOM 697 O O . ALA A 1 93 ? -0.725 -0.386 3.267 1.00 89.81 93 ALA A O 1
ATOM 698 N N . TYR A 1 94 ? -0.349 -0.984 1.131 1.00 90.19 94 TYR A N 1
ATOM 699 C CA . TYR A 1 94 ? -1.758 -1.000 0.735 1.00 90.19 94 TYR A CA 1
ATOM 700 C C . TYR A 1 94 ? -2.562 -2.053 1.510 1.00 90.19 94 TYR A C 1
ATOM 702 O O . TYR A 1 94 ? -3.607 -1.730 2.078 1.00 90.19 94 TYR A O 1
ATOM 710 N N . GLU A 1 95 ? -2.075 -3.296 1.568 1.00 90.56 95 GLU A N 1
ATOM 711 C CA . GLU A 1 95 ? -2.736 -4.391 2.292 1.00 90.56 95 GLU A CA 1
ATOM 712 C C . GLU A 1 95 ? -2.869 -4.058 3.787 1.00 90.56 95 GLU A C 1
ATOM 714 O O . GLU A 1 95 ? -3.959 -4.174 4.352 1.00 90.56 95 GLU A O 1
ATOM 719 N N . LEU A 1 96 ? -1.808 -3.523 4.403 1.00 90.12 96 LEU A N 1
ATOM 720 C CA . LEU A 1 96 ? -1.839 -3.103 5.803 1.00 90.12 96 LEU A CA 1
ATOM 721 C C . LEU A 1 96 ? -2.856 -1.981 6.047 1.00 90.12 96 LEU A C 1
ATOM 723 O O . LEU A 1 96 ? -3.609 -2.040 7.020 1.00 90.12 96 LEU A O 1
ATOM 727 N N . LEU A 1 97 ? -2.908 -0.967 5.180 1.00 91.00 97 LEU A N 1
ATOM 728 C CA . LEU A 1 97 ? -3.882 0.121 5.304 1.00 91.00 97 LEU A CA 1
ATOM 729 C C . LEU A 1 97 ? -5.312 -0.387 5.164 1.00 91.00 97 LEU A C 1
ATOM 731 O O . LEU A 1 97 ? -6.155 -0.057 5.995 1.00 91.00 97 LEU A O 1
ATOM 735 N N . ARG A 1 98 ? -5.582 -1.232 4.168 1.00 89.56 98 ARG A N 1
ATOM 736 C CA . ARG A 1 98 ? -6.904 -1.831 3.966 1.00 89.56 98 ARG A CA 1
ATOM 737 C C . ARG A 1 98 ? -7.365 -2.577 5.218 1.00 89.56 98 ARG A C 1
ATOM 739 O O . ARG A 1 98 ? -8.480 -2.358 5.690 1.00 89.56 98 ARG A O 1
ATOM 746 N N . ASP A 1 99 ? -6.497 -3.403 5.789 1.00 87.88 99 ASP A N 1
ATOM 747 C CA . ASP A 1 99 ? -6.840 -4.241 6.937 1.00 87.88 99 ASP A CA 1
ATOM 748 C C . ASP A 1 99 ? -6.969 -3.422 8.235 1.00 87.88 99 ASP A C 1
ATOM 750 O O . ASP A 1 99 ? -7.810 -3.719 9.087 1.00 87.88 99 ASP A O 1
ATOM 754 N N . ARG A 1 100 ? -6.173 -2.356 8.398 1.00 83.44 100 ARG A N 1
ATOM 755 C CA . ARG A 1 100 ? -6.176 -1.520 9.611 1.00 83.44 100 ARG A CA 1
ATOM 756 C C . ARG A 1 100 ? -7.219 -0.410 9.598 1.00 83.44 100 ARG A C 1
ATOM 758 O O . ARG A 1 100 ? -7.682 -0.057 10.688 1.00 83.44 100 ARG A O 1
ATOM 765 N N . CYS A 1 101 ? -7.596 0.101 8.426 1.00 83.88 101 CYS A N 1
ATOM 766 C CA . CYS A 1 101 ? -8.636 1.120 8.271 1.00 83.88 101 CYS A CA 1
ATOM 767 C C . CYS A 1 101 ? -10.044 0.525 8.245 1.00 83.88 101 CYS A C 1
ATOM 769 O O . CYS A 1 101 ? -10.954 1.161 8.761 1.00 83.88 101 CYS A O 1
ATOM 771 N N . LYS A 1 102 ? -10.237 -0.700 7.728 1.00 79.81 102 LYS A N 1
ATOM 772 C CA . LYS A 1 102 ? -11.563 -1.347 7.670 1.00 79.81 102 LYS A CA 1
ATOM 773 C C . LYS A 1 102 ? -12.329 -1.335 9.009 1.00 79.81 102 LYS A C 1
ATOM 775 O O . LYS A 1 102 ? -13.502 -0.987 8.985 1.00 79.81 102 LYS A O 1
ATOM 780 N N . PRO A 1 103 ? -11.717 -1.633 10.172 1.00 74.69 103 PRO A N 1
ATOM 781 C CA . PRO A 1 103 ? -12.425 -1.600 11.455 1.00 74.69 103 PRO A CA 1
ATOM 782 C C . PRO A 1 103 ? -12.791 -0.198 11.958 1.00 74.69 103 PRO A C 1
ATOM 784 O O . PRO A 1 103 ? -13.472 -0.101 12.965 1.00 74.69 103 PRO A O 1
ATOM 787 N N . LEU A 1 104 ? -12.282 0.866 11.330 1.00 68.25 104 LEU A N 1
ATOM 788 C CA . LEU A 1 104 ? -12.594 2.259 11.672 1.00 68.25 104 LEU A CA 1
ATOM 789 C C . LEU A 1 104 ? -13.638 2.872 10.722 1.00 68.25 104 LEU A C 1
ATOM 791 O O . LEU A 1 104 ? -14.036 4.014 10.911 1.00 68.25 104 LEU A O 1
ATOM 795 N N . LEU A 1 105 ? -14.020 2.144 9.666 1.00 68.19 105 LEU A N 1
ATOM 796 C CA . LEU A 1 105 ? -14.985 2.565 8.644 1.00 68.19 105 LEU A CA 1
ATOM 797 C C . LEU A 1 105 ? -16.397 2.000 8.896 1.00 68.19 105 LEU A C 1
ATOM 799 O O . LEU A 1 105 ? -17.265 2.169 8.041 1.00 68.19 105 LEU A O 1
ATOM 803 N N . LEU A 1 106 ? -16.598 1.299 10.017 1.00 58.88 106 LEU A N 1
ATOM 804 C CA . LEU A 1 106 ? -17.842 0.641 10.425 1.00 58.88 106 LEU A CA 1
ATOM 805 C C . LEU A 1 106 ? -18.394 1.284 11.695 1.00 58.88 106 LEU A C 1
ATOM 807 O O . LEU A 1 106 ? -17.570 1.551 12.598 1.00 58.88 106 LEU A O 1
#

Sequence (106 aa):
MIHRSRPLSCCLGLLLALAPYGGGQAAPAEVALAQTNALLAQCKAVLPQAEPRRARELRLAMFQLQLSMAWRRAPGRLSAQDLRSATASERSAYELLRDRCKPLLL

Radius of gyration: 25.32 Å; chains: 1; bounding box: 35×75×57 Å

pLDDT: mean 76.04, std 18.1, range [39.44, 94.25]

Foldseek 3Di:
DDDDDDDDDPDDDDDDDDDPPPDDDDDPVVVVVVVLVVLLVLLVVLLVVDDPVLSVVLVVLSVQLVVLVVVCVPPPPDDPVVVVVSVVSNVVSSVVSCVSSVVSND

Secondary structure (DSSP, 8-state):
---------------------------HHHHHHHHHHHHHHHHHHHGGGS-HHHHHHHHHHHHHHHHHHHHHT-TTSS-HHHHHHHHHHHHHHHHHHHHHHGGG--